Protein AF-A0A0F7KEK0-F1 (afdb_monomer)

Nearest PDB structures (foldseek):
  2ofy-assembly1_B  TM=7.575E-01  e=3.049E+00  Rhodococcus jostii RHA1
  5v5u-assembly1_B  TM=3.663E-01  e=3.049E+00  Enterococcus faecalis V583

pLDDT: mean 77.93, std 14.89, range [38.31, 92.56]

Foldseek 3Di:
DLLVLLVVVCVVPNLCVSCVQLVHDSVCSVCVNVVNNPDDCVSVSVSSCCFRPWDQDPVVRHTDGNVVLVCLQPDDQDPPDPVSNVSSVCSVVPPVVPDDDDDDDDDDDDDDD

Sequence (113 aa):
MWREILNARVAASSKAQVAAELGVSRTAISLIVHDKYPADTRHIAAKVIEIYGRIRCPHLGLEISQAQCREYHSRRPPTSSPRAMKHWRACQNCMQRTMTVDQSSENSGGSKS

InterPro domains:
  IPR010982 Lambda repressor-like, DNA-binding domain su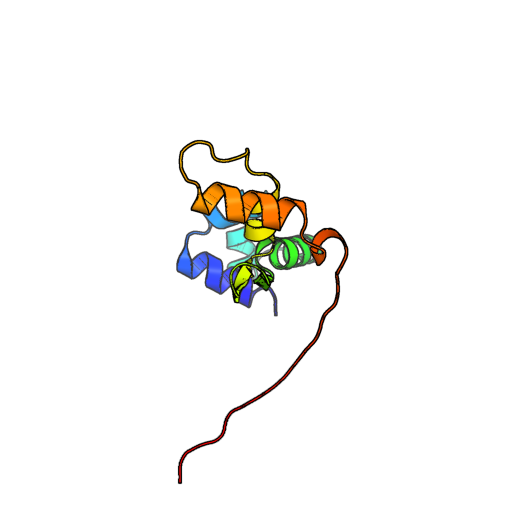perfamily [G3DSA:1.10.260.40] (3-50)

Mean predicted aligned error: 11.1 Å

Radius of gyration: 17.45 Å; Cα contacts (8 Å, |Δi|>4): 81; chains: 1; bounding box: 44×50×36 Å

Organism: NCBI:txid44574

Structure (mmCIF, N/CA/C/O backbone):
data_AF-A0A0F7KEK0-F1
#
_entry.id   AF-A0A0F7KEK0-F1
#
loop_
_atom_site.group_PDB
_atom_site.id
_atom_site.type_symbol
_atom_site.label_atom_id
_atom_site.label_alt_id
_atom_site.label_comp_id
_atom_site.label_asym_id
_atom_site.label_entity_id
_atom_site.label_seq_id
_atom_site.pdbx_PDB_ins_code
_atom_site.Cartn_x
_atom_site.Cartn_y
_atom_site.Cartn_z
_atom_site.occupancy
_atom_site.B_iso_or_equiv
_atom_site.auth_seq_id
_atom_site.auth_comp_id
_atom_site.auth_asym_id
_atom_site.auth_atom_id
_atom_site.pdbx_PDB_model_num
ATOM 1 N N . MET A 1 1 ? -12.871 -10.695 2.610 1.00 69.94 1 MET A N 1
ATOM 2 C CA . MET A 1 1 ? -11.473 -11.086 2.335 1.00 69.94 1 MET A CA 1
ATOM 3 C C . MET A 1 1 ? -10.573 -9.859 2.071 1.00 69.94 1 MET A C 1
ATOM 5 O O . MET A 1 1 ? -10.032 -9.690 0.992 1.00 69.94 1 MET A O 1
ATOM 9 N N . TRP A 1 2 ? -10.435 -8.963 3.059 1.00 84.81 2 TRP A N 1
ATOM 10 C CA . TRP A 1 2 ? -9.448 -7.851 3.087 1.00 84.81 2 TRP A CA 1
ATOM 11 C C . TRP A 1 2 ? -8.977 -7.630 4.530 1.00 84.81 2 TRP A C 1
ATOM 13 O O . TRP A 1 2 ? -7.795 -7.440 4.790 1.00 84.81 2 TRP A O 1
ATOM 23 N N . ARG A 1 3 ? -9.904 -7.784 5.489 1.00 86.69 3 ARG A N 1
ATOM 24 C CA . ARG A 1 3 ? -9.627 -7.858 6.931 1.00 86.69 3 ARG A CA 1
ATOM 25 C C . ARG A 1 3 ? -8.580 -8.919 7.2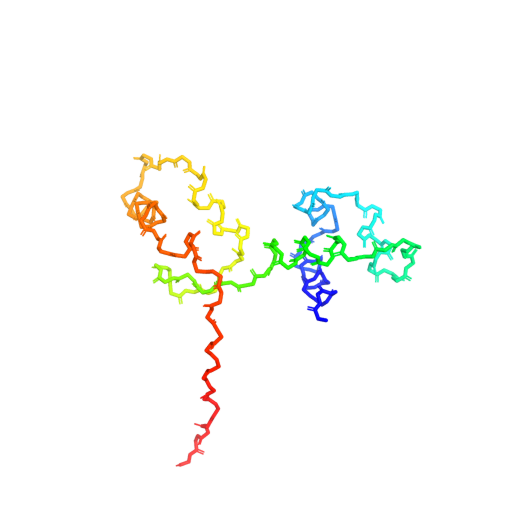70 1.00 86.69 3 ARG A C 1
ATOM 27 O O . ARG A 1 3 ? -7.749 -8.686 8.131 1.00 86.69 3 ARG A O 1
ATOM 34 N N . GLU A 1 4 ? -8.594 -10.058 6.583 1.00 86.56 4 GLU A N 1
ATOM 35 C CA . GLU A 1 4 ? -7.599 -11.123 6.764 1.00 86.56 4 GLU A CA 1
ATOM 36 C C . GLU A 1 4 ? -6.206 -10.686 6.315 1.00 86.56 4 GLU A C 1
ATOM 38 O O . GLU A 1 4 ? -5.242 -10.888 7.045 1.00 86.56 4 GLU A O 1
ATOM 43 N N . ILE A 1 5 ? -6.107 -10.006 5.168 1.00 86.00 5 ILE A N 1
ATOM 44 C CA . ILE A 1 5 ? -4.853 -9.425 4.673 1.00 86.00 5 ILE A CA 1
ATOM 45 C C . ILE A 1 5 ? -4.333 -8.388 5.677 1.00 86.00 5 ILE A C 1
ATOM 47 O O . ILE A 1 5 ? -3.159 -8.410 6.048 1.00 86.00 5 ILE A O 1
ATOM 51 N N . LEU A 1 6 ? -5.225 -7.522 6.174 1.00 88.31 6 LEU A N 1
ATOM 52 C CA . LEU A 1 6 ? -4.903 -6.538 7.204 1.00 88.31 6 LEU A CA 1
ATOM 53 C C . LEU A 1 6 ? -4.415 -7.211 8.496 1.00 88.31 6 LEU A C 1
ATOM 55 O O . LEU A 1 6 ? -3.379 -6.825 9.026 1.00 88.31 6 LEU A O 1
ATOM 59 N N . ASN A 1 7 ? -5.127 -8.224 8.993 1.00 88.31 7 ASN A N 1
ATOM 60 C CA . ASN A 1 7 ? -4.773 -8.943 10.217 1.00 88.31 7 ASN A CA 1
ATOM 61 C C . ASN A 1 7 ? -3.444 -9.686 10.075 1.00 88.31 7 ASN A C 1
ATOM 63 O O . ASN A 1 7 ? -2.600 -9.581 10.961 1.00 88.31 7 ASN A O 1
ATOM 67 N N . ALA A 1 8 ? -3.222 -10.370 8.952 1.00 84.25 8 ALA A N 1
ATOM 68 C CA . ALA A 1 8 ? -1.960 -11.038 8.657 1.00 84.25 8 ALA A CA 1
ATOM 69 C C . ALA A 1 8 ? -0.797 -10.038 8.630 1.00 84.25 8 ALA A C 1
ATOM 71 O O . ALA A 1 8 ? 0.261 -10.296 9.205 1.00 84.25 8 ALA A O 1
ATOM 72 N N . ARG A 1 9 ? -0.997 -8.857 8.031 1.00 86.25 9 ARG A N 1
ATOM 73 C CA . ARG A 1 9 ? 0.017 -7.800 8.032 1.00 86.25 9 ARG A CA 1
ATOM 74 C C . ARG A 1 9 ? 0.264 -7.251 9.434 1.00 86.25 9 ARG A C 1
ATOM 76 O O . ARG A 1 9 ? 1.416 -7.121 9.825 1.00 86.25 9 ARG A O 1
ATOM 83 N N . VAL A 1 10 ? -0.790 -6.967 10.199 1.00 89.25 10 VAL A N 1
ATOM 84 C CA . VAL A 1 10 ? -0.679 -6.491 11.587 1.00 89.25 10 VAL A CA 1
ATOM 85 C C . VAL A 1 10 ? 0.042 -7.511 12.471 1.00 89.25 10 VAL A C 1
ATOM 87 O O . VAL A 1 10 ? 0.802 -7.096 13.341 1.00 89.25 10 VAL A O 1
ATOM 90 N N . ALA A 1 11 ? -0.181 -8.809 12.250 1.00 86.81 11 ALA A N 1
ATOM 91 C CA . ALA A 1 11 ? 0.498 -9.892 12.956 1.00 86.81 11 ALA A CA 1
ATOM 92 C C . ALA A 1 11 ? 1.977 -10.026 12.554 1.00 86.81 11 ALA A C 1
ATOM 94 O O . ALA A 1 11 ? 2.815 -10.290 13.409 1.00 86.81 11 ALA A O 1
ATOM 95 N N . ALA A 1 12 ? 2.305 -9.819 11.274 1.00 79.44 12 ALA A N 1
ATOM 96 C CA . ALA A 1 12 ? 3.678 -9.881 10.769 1.00 79.44 12 ALA A CA 1
ATOM 97 C C . ALA A 1 12 ? 4.513 -8.628 11.088 1.00 79.44 12 ALA A C 1
ATOM 99 O O . ALA A 1 12 ? 5.740 -8.690 11.085 1.00 79.44 12 ALA A O 1
ATOM 100 N N . SER A 1 13 ? 3.869 -7.479 11.300 1.00 85.25 13 SER A N 1
ATOM 101 C CA . SER A 1 13 ? 4.534 -6.228 11.660 1.00 85.25 13 SER A CA 1
ATOM 102 C C . SER A 1 13 ? 3.900 -5.596 12.899 1.00 85.25 13 SER A C 1
ATOM 104 O O . SER A 1 13 ? 4.108 -6.058 14.018 1.00 85.25 13 SER A O 1
ATOM 106 N N . SER A 1 14 ? 3.183 -4.484 12.746 1.00 89.06 14 SER A N 1
ATOM 107 C CA . SER A 1 14 ? 2.619 -3.719 13.857 1.00 89.06 14 SER A CA 1
ATOM 108 C C . SER A 1 14 ? 1.514 -2.786 13.383 1.00 89.06 14 SER A C 1
ATOM 110 O O . SER A 1 14 ? 1.588 -2.212 12.299 1.00 89.06 14 SER A O 1
ATOM 112 N N . LYS A 1 15 ? 0.523 -2.533 14.248 1.00 90.50 15 LYS A N 1
ATOM 113 C CA . LYS A 1 15 ? -0.606 -1.622 13.963 1.00 90.50 15 LYS A CA 1
ATOM 114 C C . LYS A 1 15 ? -0.143 -0.214 13.567 1.00 90.50 15 LYS A C 1
ATOM 116 O O . LYS A 1 15 ? -0.779 0.416 12.734 1.00 90.50 15 LYS A O 1
ATOM 121 N N . ALA A 1 16 ? 0.954 0.270 14.156 1.00 90.38 16 ALA A N 1
ATOM 122 C CA . ALA A 1 16 ? 1.530 1.579 13.841 1.00 90.38 16 ALA A CA 1
ATOM 123 C C . ALA A 1 16 ? 2.142 1.624 12.433 1.00 90.38 16 ALA A C 1
ATOM 125 O O . ALA A 1 16 ? 1.876 2.556 11.681 1.00 90.38 16 ALA A O 1
ATOM 126 N N . GLN A 1 17 ? 2.903 0.594 12.058 1.00 86.69 17 GLN A N 1
ATOM 127 C CA . GLN A 1 17 ? 3.511 0.502 10.733 1.00 86.69 17 GLN A CA 1
ATOM 128 C C . GLN A 1 17 ? 2.446 0.360 9.643 1.00 86.69 17 GLN A C 1
ATOM 130 O O . GLN A 1 17 ? 2.485 1.076 8.652 1.00 86.69 17 GLN A O 1
ATOM 135 N N . VAL A 1 18 ? 1.447 -0.494 9.868 1.00 89.75 18 VAL A N 1
ATOM 136 C CA . VAL A 1 18 ? 0.317 -0.674 8.944 1.00 89.75 18 VAL A CA 1
ATOM 137 C C . VAL A 1 18 ? -0.478 0.619 8.760 1.00 89.75 18 VAL A C 1
ATOM 139 O O . VAL A 1 18 ? -0.873 0.960 7.650 1.00 89.75 18 VAL A O 1
ATOM 142 N N . ALA A 1 19 ? -0.685 1.374 9.839 1.00 90.94 19 ALA A N 1
ATOM 143 C CA . ALA A 1 19 ? -1.343 2.673 9.779 1.00 90.94 19 ALA A CA 1
ATOM 144 C C . ALA A 1 19 ? -0.546 3.685 8.936 1.00 90.94 19 ALA A C 1
ATOM 146 O O . ALA A 1 19 ? -1.130 4.366 8.094 1.00 90.94 19 ALA A O 1
ATOM 147 N N . ALA A 1 20 ? 0.780 3.727 9.106 1.00 89.06 20 ALA A N 1
ATOM 148 C CA . ALA A 1 20 ? 1.665 4.572 8.306 1.00 89.06 20 ALA A CA 1
ATOM 149 C C . ALA A 1 20 ? 1.659 4.177 6.819 1.00 89.06 20 ALA A C 1
ATOM 151 O O . ALA A 1 20 ? 1.541 5.049 5.965 1.00 89.06 20 ALA A O 1
ATOM 152 N N . GLU A 1 21 ? 1.708 2.875 6.514 1.00 85.75 21 GLU A N 1
ATOM 153 C CA . GLU A 1 21 ? 1.625 2.354 5.142 1.00 85.75 21 GLU A CA 1
ATOM 154 C C . GLU A 1 21 ? 0.294 2.749 4.478 1.00 85.75 21 GLU A C 1
ATOM 156 O O . GLU A 1 21 ? 0.287 3.272 3.369 1.00 85.75 21 GLU A O 1
ATOM 161 N N . LEU A 1 22 ? -0.837 2.575 5.173 1.00 87.00 22 LEU A N 1
ATOM 162 C CA . LEU A 1 22 ? -2.175 2.913 4.664 1.00 87.00 22 LEU A CA 1
ATOM 163 C C . LEU A 1 22 ? -2.471 4.426 4.640 1.00 87.00 22 LEU A C 1
ATOM 165 O O . LEU A 1 22 ? -3.457 4.854 4.022 1.00 87.00 22 LEU A O 1
ATOM 169 N N . GLY A 1 23 ? -1.649 5.239 5.308 1.00 88.19 23 GLY A N 1
ATOM 170 C CA . GLY A 1 23 ? -1.881 6.671 5.491 1.00 88.19 23 GLY A CA 1
ATOM 171 C C . GLY A 1 23 ? -3.113 6.967 6.351 1.00 88.19 23 GLY A C 1
ATOM 172 O O . GLY A 1 23 ? -3.881 7.872 6.035 1.00 88.19 23 GLY A O 1
ATOM 173 N N . VAL A 1 24 ? -3.348 6.167 7.394 1.00 89.88 24 VAL A N 1
ATOM 174 C CA . VAL A 1 24 ? -4.457 6.333 8.351 1.00 89.88 24 VAL A CA 1
ATOM 175 C C . VAL A 1 24 ? -3.937 6.337 9.788 1.00 89.88 24 VAL A C 1
ATOM 177 O O . VAL A 1 24 ? -2.791 5.989 10.055 1.00 89.88 24 VAL A O 1
ATOM 180 N N . SER A 1 25 ? -4.780 6.704 10.751 1.00 91.62 25 SER A N 1
ATOM 181 C CA . SER A 1 25 ? -4.396 6.720 12.166 1.00 91.62 25 SER A CA 1
ATOM 182 C C . SER A 1 25 ? -4.282 5.308 12.753 1.00 91.62 25 SER A C 1
ATOM 184 O O . SER A 1 25 ? -5.134 4.451 12.508 1.00 91.62 25 SER A O 1
ATOM 186 N N . ARG A 1 26 ? -3.301 5.078 13.640 1.00 92.56 26 ARG A N 1
ATOM 187 C CA . ARG A 1 26 ? -3.157 3.811 14.397 1.00 92.56 26 ARG A CA 1
ATOM 188 C C . ARG A 1 26 ? -4.455 3.405 15.103 1.00 92.56 26 ARG A C 1
ATOM 190 O O . ARG A 1 26 ? -4.809 2.228 15.109 1.00 92.56 26 ARG A O 1
ATOM 197 N N . THR A 1 27 ? -5.165 4.372 15.684 1.00 91.56 27 THR A N 1
ATOM 198 C CA . THR A 1 27 ? -6.442 4.143 16.375 1.00 91.56 27 THR A CA 1
ATOM 199 C C . THR A 1 27 ? -7.506 3.586 15.432 1.00 91.56 27 THR A C 1
ATOM 201 O O . THR A 1 27 ? -8.224 2.670 15.820 1.00 91.56 27 THR A O 1
ATOM 204 N N . ALA A 1 28 ? -7.560 4.055 14.180 1.00 90.25 28 ALA A N 1
ATOM 205 C CA . ALA A 1 28 ? -8.489 3.530 13.181 1.00 90.25 28 ALA A CA 1
ATOM 206 C C . ALA A 1 28 ? -8.209 2.046 12.899 1.00 90.25 28 ALA A C 1
ATOM 208 O O . ALA A 1 28 ? -9.124 1.231 12.957 1.00 90.25 28 ALA A O 1
ATOM 209 N N . ILE A 1 29 ? -6.937 1.671 12.716 1.00 91.81 29 ILE A N 1
ATOM 210 C CA . ILE A 1 29 ? -6.541 0.263 12.549 1.00 91.81 29 ILE A CA 1
ATOM 211 C C . ILE A 1 29 ? -6.936 -0.573 13.770 1.00 91.81 29 ILE A C 1
ATOM 213 O O . ILE A 1 29 ? -7.473 -1.665 13.616 1.00 91.81 29 ILE A O 1
ATOM 217 N N . SER A 1 30 ? -6.720 -0.060 14.985 1.00 92.44 30 SER A N 1
ATOM 218 C CA . SER A 1 30 ? -7.107 -0.763 16.213 1.00 92.44 30 SER A CA 1
ATOM 219 C C . SER A 1 30 ? -8.616 -1.005 16.283 1.00 92.44 30 SER A C 1
ATOM 221 O O . SER A 1 30 ? -9.043 -2.122 16.556 1.00 92.44 30 SER A O 1
ATOM 223 N N . LEU A 1 31 ? -9.428 0.017 16.002 1.00 92.44 31 LEU A N 1
ATOM 224 C CA . LEU A 1 31 ? -10.887 -0.094 16.006 1.00 92.44 31 LEU A CA 1
ATOM 225 C C . LEU A 1 31 ? -11.381 -1.102 14.966 1.00 92.44 31 LEU A C 1
ATOM 227 O O . LEU A 1 31 ? -12.266 -1.890 15.268 1.00 92.44 31 LEU A O 1
ATOM 231 N N . ILE A 1 32 ? -10.781 -1.136 13.777 1.00 91.38 32 ILE A N 1
ATOM 232 C CA . ILE A 1 32 ? -11.149 -2.087 12.719 1.00 91.38 32 ILE A CA 1
ATOM 233 C C . ILE A 1 32 ? -10.797 -3.516 13.120 1.00 91.38 32 ILE A C 1
ATOM 235 O O . ILE A 1 32 ? -11.624 -4.415 12.980 1.00 91.38 32 ILE A O 1
ATOM 239 N N . VAL A 1 33 ? -9.599 -3.739 13.667 1.00 89.88 33 VAL A N 1
ATOM 240 C CA . VAL A 1 33 ? -9.184 -5.066 14.153 1.00 89.88 33 VAL A CA 1
ATOM 241 C C . VAL A 1 33 ? -10.134 -5.573 15.245 1.00 89.88 33 VAL A C 1
ATOM 243 O O . VAL A 1 33 ? -10.455 -6.756 15.262 1.00 89.88 33 VAL A O 1
ATOM 246 N N . HIS A 1 34 ? -10.637 -4.681 16.104 1.00 89.88 34 HIS A N 1
ATOM 247 C CA . HIS A 1 34 ? -11.610 -5.008 17.152 1.00 89.88 34 HIS A CA 1
ATOM 248 C C . HIS A 1 34 ? -13.081 -4.947 16.711 1.00 89.88 34 HIS A C 1
ATOM 250 O O . HIS A 1 34 ? -13.952 -5.120 17.556 1.00 89.88 34 HIS A O 1
ATOM 256 N N . ASP A 1 35 ? -13.361 -4.686 15.431 1.00 85.94 35 ASP A N 1
ATOM 257 C CA . ASP A 1 35 ? -14.721 -4.529 14.888 1.00 85.94 35 ASP A CA 1
ATOM 258 C C . ASP A 1 35 ? -15.548 -3.405 15.554 1.00 85.94 35 ASP A C 1
ATOM 260 O O . ASP A 1 35 ? -16.770 -3.405 15.555 1.00 85.94 35 ASP A O 1
ATOM 264 N N . LYS A 1 36 ? -14.867 -2.401 16.116 1.00 88.94 36 LYS A N 1
ATOM 265 C CA . LYS A 1 36 ? -15.460 -1.238 16.798 1.00 88.94 36 LYS A CA 1
ATOM 266 C C . LYS A 1 36 ? -15.412 0.042 15.966 1.00 88.94 36 LYS A C 1
ATOM 268 O O . LYS A 1 36 ? -15.563 1.129 16.515 1.00 88.94 36 LYS A O 1
ATOM 273 N N . TYR A 1 37 ? -15.106 -0.045 14.672 1.00 87.88 37 TYR A N 1
ATOM 274 C CA . TYR A 1 37 ? -15.010 1.143 13.828 1.00 87.88 37 TYR A CA 1
ATOM 275 C C . TYR A 1 37 ? -16.417 1.582 13.395 1.00 87.88 37 TYR A C 1
ATOM 277 O O . TYR A 1 37 ? -17.065 0.840 12.663 1.00 87.88 37 TYR A O 1
ATOM 285 N N . PRO A 1 38 ? -16.905 2.757 13.836 1.00 80.25 38 PRO A N 1
ATOM 286 C CA . PRO A 1 38 ? -18.304 3.152 13.646 1.00 80.25 38 PRO A CA 1
ATOM 287 C C . PRO A 1 38 ? -18.602 3.671 12.233 1.00 80.25 38 PRO A C 1
ATOM 289 O O . PRO A 1 38 ? -19.756 3.919 11.899 1.00 80.25 38 PRO A O 1
ATOM 292 N N . ALA A 1 39 ? -17.565 3.888 11.422 1.00 87.00 39 ALA A N 1
ATOM 293 C CA . ALA A 1 39 ? -17.669 4.484 10.101 1.00 87.00 39 ALA A CA 1
ATOM 294 C C . ALA A 1 39 ? -17.442 3.456 8.989 1.00 87.00 39 ALA A C 1
ATOM 296 O O . ALA A 1 39 ? -17.032 2.314 9.204 1.00 87.00 39 ALA A O 1
ATOM 297 N N . ASP A 1 40 ? -17.695 3.903 7.767 1.00 86.44 40 ASP A N 1
ATOM 298 C CA . ASP A 1 40 ? -17.565 3.084 6.579 1.00 86.44 40 ASP A CA 1
ATOM 299 C C . ASP A 1 40 ? -16.112 2.637 6.332 1.00 86.44 40 ASP A C 1
ATOM 301 O O . ASP A 1 40 ? -15.184 3.447 6.270 1.00 86.44 40 ASP A O 1
ATOM 305 N N . THR A 1 41 ? -15.907 1.327 6.176 1.00 89.19 41 THR A N 1
ATOM 306 C CA . THR A 1 41 ? -14.575 0.738 5.973 1.00 89.19 41 THR A CA 1
ATOM 307 C C . THR A 1 41 ? -14.217 0.521 4.503 1.00 89.19 41 THR A C 1
ATOM 309 O O . THR A 1 41 ? -13.122 0.030 4.231 1.00 89.19 41 THR A O 1
ATOM 312 N N . ARG A 1 42 ? -15.060 0.916 3.533 1.00 88.56 42 ARG A N 1
ATOM 313 C CA . ARG A 1 42 ? -14.806 0.706 2.092 1.00 88.56 42 ARG A CA 1
ATOM 314 C C . ARG A 1 42 ? -13.515 1.376 1.635 1.00 88.56 42 ARG A C 1
ATOM 316 O O . ARG A 1 42 ? -12.733 0.765 0.914 1.00 88.56 42 ARG A O 1
ATOM 323 N N . HIS A 1 43 ? -13.241 2.591 2.111 1.00 86.94 43 HIS A N 1
ATOM 324 C CA . HIS A 1 43 ? -12.003 3.309 1.784 1.00 86.94 43 HIS A CA 1
ATOM 325 C C . HIS A 1 43 ? -10.764 2.583 2.323 1.00 86.94 43 HIS A C 1
ATOM 327 O O . HIS A 1 43 ? -9.714 2.563 1.681 1.00 86.94 43 HIS A O 1
ATOM 333 N N . ILE A 1 44 ? -10.883 1.956 3.494 1.00 89.12 44 ILE A N 1
ATOM 334 C CA . ILE A 1 44 ? -9.786 1.205 4.107 1.00 89.12 44 ILE A CA 1
ATOM 335 C C . ILE A 1 44 ? -9.614 -0.140 3.411 1.00 89.12 44 ILE A C 1
ATOM 337 O O . ILE A 1 44 ? -8.486 -0.531 3.141 1.00 89.12 44 ILE A O 1
ATOM 341 N N . ALA A 1 45 ? -10.707 -0.807 3.044 1.00 89.25 45 ALA A N 1
ATOM 342 C CA . ALA A 1 45 ? -10.672 -2.017 2.236 1.00 89.25 45 ALA A CA 1
ATOM 343 C C . ALA A 1 45 ? -9.965 -1.773 0.894 1.00 89.25 45 ALA A C 1
ATOM 345 O O . ALA A 1 45 ? -9.057 -2.524 0.546 1.00 89.25 45 ALA A O 1
ATOM 346 N N . ALA A 1 46 ? -10.312 -0.688 0.193 1.00 87.25 46 ALA A N 1
ATOM 347 C CA . ALA A 1 46 ? -9.663 -0.296 -1.056 1.00 87.25 46 ALA A CA 1
ATOM 348 C C . ALA A 1 46 ? -8.157 -0.062 -0.864 1.00 87.25 46 ALA A C 1
ATOM 350 O O . ALA A 1 46 ? -7.355 -0.647 -1.584 1.00 87.25 46 ALA A O 1
ATOM 351 N N . LYS A 1 47 ? -7.759 0.695 0.169 1.00 87.25 47 LYS A N 1
ATOM 352 C CA . LYS A 1 47 ? -6.342 0.908 0.513 1.00 87.25 47 LYS A CA 1
ATOM 353 C C . LYS A 1 47 ? -5.615 -0.391 0.864 1.00 87.25 47 LYS A C 1
ATOM 355 O O . LYS A 1 47 ? -4.476 -0.584 0.460 1.00 87.25 47 LYS A O 1
ATOM 360 N N . VAL A 1 48 ? -6.248 -1.295 1.610 1.00 88.44 48 VAL A N 1
ATOM 361 C CA . VAL A 1 48 ? -5.656 -2.590 1.977 1.00 88.44 48 VAL A CA 1
ATOM 362 C C . VAL A 1 48 ? -5.402 -3.436 0.736 1.00 88.44 48 VAL A C 1
ATOM 364 O O . VAL A 1 48 ? -4.330 -4.021 0.618 1.00 88.44 48 VAL A O 1
ATOM 367 N N . ILE A 1 49 ? -6.348 -3.472 -0.199 1.00 85.56 49 ILE A N 1
ATOM 368 C CA . ILE A 1 49 ? -6.188 -4.194 -1.464 1.00 85.56 49 ILE A CA 1
ATOM 369 C C . ILE A 1 49 ? -5.129 -3.512 -2.341 1.00 85.56 49 ILE A C 1
ATOM 371 O O . ILE A 1 49 ? -4.280 -4.196 -2.897 1.00 85.56 49 ILE A O 1
ATOM 375 N N . GLU A 1 50 ? -5.108 -2.182 -2.410 1.00 82.06 50 GLU A N 1
ATOM 376 C CA . GLU A 1 50 ? -4.116 -1.426 -3.186 1.00 82.06 50 GLU A CA 1
ATOM 377 C C . GLU A 1 50 ? -2.684 -1.614 -2.655 1.00 82.06 50 GLU A C 1
ATOM 379 O O . GLU A 1 50 ? -1.729 -1.701 -3.422 1.00 82.06 50 GLU A O 1
ATOM 384 N N . ILE A 1 51 ? -2.503 -1.673 -1.334 1.00 81.75 51 ILE A N 1
ATOM 385 C CA . ILE A 1 51 ? -1.168 -1.732 -0.723 1.00 81.75 51 ILE A CA 1
ATOM 386 C C . ILE A 1 51 ? -0.691 -3.172 -0.554 1.00 81.75 51 ILE A C 1
ATOM 388 O O . ILE A 1 51 ? 0.465 -3.486 -0.851 1.00 81.75 51 ILE A O 1
ATOM 392 N N . TYR A 1 52 ? -1.571 -4.048 -0.074 1.00 82.12 52 TYR A N 1
ATOM 393 C CA . TYR A 1 52 ? -1.240 -5.422 0.300 1.00 82.12 52 TYR A CA 1
ATOM 394 C C . TYR A 1 52 ? -1.782 -6.469 -0.670 1.00 82.12 52 TYR A C 1
ATOM 396 O O . TYR A 1 52 ? -1.505 -7.656 -0.485 1.00 82.12 52 TYR A O 1
ATOM 404 N N . GLY A 1 53 ? -2.516 -6.059 -1.707 1.00 80.69 53 GLY A N 1
ATOM 405 C CA . GLY A 1 53 ? -2.863 -6.932 -2.821 1.00 80.69 53 GLY A CA 1
ATOM 406 C C . GLY A 1 53 ? -1.599 -7.532 -3.422 1.00 80.69 53 GLY A C 1
ATOM 407 O O . GLY A 1 53 ? -0.612 -6.827 -3.660 1.00 80.69 53 GLY A O 1
ATOM 408 N N . ARG A 1 54 ? -1.608 -8.852 -3.604 1.00 76.88 54 ARG A N 1
ATOM 409 C CA . ARG A 1 54 ? -0.485 -9.585 -4.186 1.00 76.88 54 ARG A CA 1
ATOM 410 C C . ARG A 1 54 ? -0.583 -9.538 -5.700 1.00 76.88 54 ARG A C 1
ATOM 412 O O . ARG A 1 54 ? -1.647 -9.774 -6.263 1.00 76.88 54 ARG A O 1
ATOM 419 N N . ILE A 1 55 ? 0.536 -9.230 -6.340 1.00 75.06 55 ILE A N 1
ATOM 420 C CA . ILE A 1 55 ? 0.706 -9.298 -7.784 1.00 75.06 55 ILE A CA 1
ATOM 421 C C . ILE A 1 55 ? 1.912 -10.174 -8.095 1.00 75.06 55 ILE A C 1
ATOM 423 O O . ILE A 1 55 ? 2.930 -10.135 -7.398 1.00 75.06 55 ILE A O 1
ATOM 427 N N . ARG A 1 56 ? 1.832 -10.955 -9.168 1.00 76.62 56 ARG A N 1
ATOM 428 C CA . ARG A 1 56 ? 2.964 -11.759 -9.620 1.00 76.62 56 ARG A CA 1
ATOM 429 C C . ARG A 1 56 ? 3.909 -10.884 -10.435 1.00 76.62 56 ARG A C 1
ATOM 431 O O . ARG A 1 56 ? 3.550 -10.395 -11.500 1.00 76.62 56 ARG A O 1
ATOM 438 N N . CYS A 1 57 ? 5.127 -10.672 -9.943 1.00 80.00 57 CYS A N 1
ATOM 439 C CA . CYS A 1 57 ? 6.125 -9.911 -10.683 1.00 80.00 57 CYS A CA 1
ATOM 440 C C . CYS A 1 57 ? 6.759 -10.804 -11.765 1.00 80.00 57 CYS A C 1
ATOM 442 O O . CYS A 1 57 ? 7.437 -11.769 -11.408 1.00 80.00 57 CYS A O 1
ATOM 444 N N . PRO A 1 58 ? 6.633 -10.483 -13.067 1.00 77.00 58 PRO A N 1
ATOM 445 C CA . PRO A 1 58 ? 7.215 -11.304 -14.132 1.00 77.00 58 PRO A CA 1
ATOM 446 C C . PRO A 1 58 ? 8.748 -11.278 -14.128 1.00 77.00 58 PRO A C 1
ATOM 448 O O . PRO A 1 58 ? 9.385 -12.217 -14.589 1.00 77.00 58 PRO A O 1
ATOM 451 N N . HIS A 1 59 ? 9.358 -10.216 -13.593 1.00 79.44 59 HIS A N 1
ATOM 452 C CA . HIS A 1 59 ? 10.814 -10.084 -13.557 1.00 79.44 59 HIS A CA 1
ATOM 453 C C . HIS A 1 59 ? 11.459 -10.836 -12.387 1.00 79.44 59 HIS A C 1
ATOM 455 O O . HIS A 1 59 ? 12.536 -11.406 -12.537 1.00 79.44 59 HIS A O 1
ATOM 461 N N . LEU A 1 60 ? 10.807 -10.830 -11.221 1.00 79.69 60 LEU A N 1
ATOM 462 C CA . LEU A 1 60 ? 11.272 -11.561 -10.041 1.00 79.69 60 LEU A CA 1
ATOM 463 C C . LEU A 1 60 ? 10.775 -13.015 -10.012 1.00 79.69 60 LEU A C 1
ATOM 465 O O . LEU A 1 60 ? 11.344 -13.830 -9.297 1.00 79.69 60 LEU A O 1
ATOM 469 N N . GLY A 1 61 ? 9.702 -13.332 -10.743 1.00 78.62 61 GLY A N 1
ATOM 470 C CA . GLY A 1 61 ? 9.061 -14.649 -10.734 1.00 78.62 61 GLY A CA 1
ATOM 471 C C . GLY A 1 61 ? 8.283 -14.968 -9.452 1.00 78.62 61 GLY A C 1
ATOM 472 O O . GLY A 1 61 ? 7.840 -16.100 -9.281 1.00 78.62 61 GLY A O 1
ATOM 473 N N . LEU A 1 62 ? 8.101 -13.990 -8.560 1.00 79.50 62 LEU A N 1
ATOM 474 C CA . LEU A 1 62 ? 7.472 -14.153 -7.247 1.00 79.50 62 LEU A CA 1
ATOM 475 C C . LEU A 1 62 ? 6.327 -13.161 -7.031 1.00 79.50 62 LEU A C 1
ATOM 477 O O . LEU A 1 62 ? 6.253 -12.114 -7.681 1.00 79.50 62 LEU A O 1
ATOM 481 N N . GLU A 1 63 ? 5.426 -13.506 -6.115 1.00 78.38 63 GLU A N 1
ATOM 482 C CA . GLU A 1 63 ? 4.336 -12.630 -5.699 1.00 78.38 63 GLU A CA 1
ATOM 483 C C . GLU A 1 63 ? 4.852 -11.542 -4.755 1.00 78.38 63 GLU A C 1
ATOM 485 O O . GLU A 1 63 ? 5.334 -11.825 -3.657 1.00 78.38 63 GLU A O 1
ATOM 490 N N . ILE A 1 64 ? 4.740 -10.289 -5.189 1.00 80.94 64 ILE A N 1
ATOM 491 C CA . ILE A 1 64 ? 5.056 -9.097 -4.397 1.00 80.94 64 ILE A CA 1
ATOM 492 C C . ILE A 1 64 ? 3.780 -8.317 -4.112 1.00 80.94 64 ILE A C 1
ATOM 494 O O . ILE A 1 64 ? 2.782 -8.466 -4.817 1.00 80.94 64 ILE A O 1
ATOM 498 N N . SER A 1 65 ? 3.797 -7.452 -3.101 1.00 76.44 65 SER A N 1
ATOM 499 C CA . SER A 1 65 ? 2.676 -6.537 -2.913 1.00 76.44 65 SER A CA 1
ATOM 500 C C . SER A 1 65 ? 2.671 -5.439 -3.979 1.00 76.44 65 SER A C 1
ATOM 502 O O . SER A 1 65 ? 3.711 -5.034 -4.511 1.00 76.44 65 SER A O 1
ATOM 504 N N . GLN A 1 66 ? 1.492 -4.915 -4.284 1.00 74.12 66 GLN A N 1
ATOM 505 C CA . GLN A 1 66 ? 1.340 -3.818 -5.232 1.00 74.12 66 GLN A CA 1
ATOM 506 C C . GLN A 1 66 ? 2.040 -2.532 -4.742 1.00 74.12 66 GLN A C 1
ATOM 508 O O . GLN A 1 66 ? 2.638 -1.815 -5.550 1.00 74.12 66 GLN A O 1
ATOM 513 N N . ALA A 1 67 ? 2.118 -2.307 -3.424 1.00 71.69 67 ALA A N 1
ATOM 514 C CA . ALA A 1 67 ? 2.975 -1.266 -2.850 1.00 71.69 67 ALA A CA 1
ATOM 515 C C . ALA A 1 67 ? 4.469 -1.498 -3.129 1.00 71.69 67 ALA A C 1
ATOM 517 O O . ALA A 1 67 ? 5.156 -0.566 -3.542 1.00 71.69 67 ALA A O 1
ATOM 518 N N . GLN A 1 68 ? 4.972 -2.730 -2.980 1.00 75.75 68 GLN A N 1
ATOM 519 C CA . GLN A 1 68 ? 6.363 -3.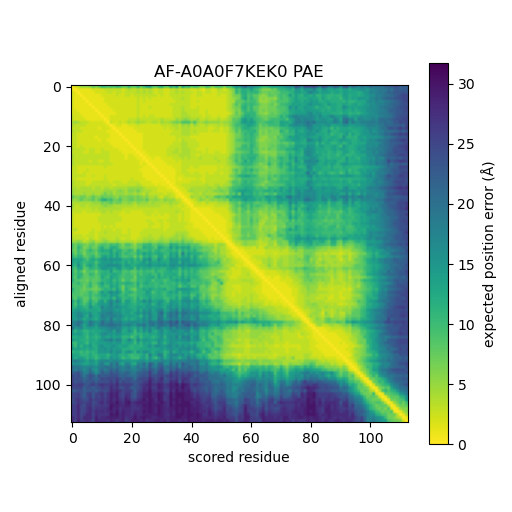055 -3.323 1.00 75.75 68 GLN A CA 1
ATOM 520 C C . GLN A 1 68 ? 6.635 -2.825 -4.810 1.00 75.75 68 GLN A C 1
ATOM 522 O O . GLN A 1 68 ? 7.663 -2.256 -5.165 1.00 75.75 68 GLN A O 1
ATOM 527 N N . CYS A 1 69 ? 5.700 -3.202 -5.686 1.00 80.75 69 CYS A N 1
ATOM 528 C CA . CYS A 1 69 ? 5.818 -2.939 -7.117 1.00 80.75 69 CYS A CA 1
ATOM 529 C C . CYS A 1 69 ? 5.923 -1.438 -7.425 1.00 80.75 69 CYS A C 1
ATOM 531 O O . CYS A 1 69 ? 6.807 -1.025 -8.180 1.00 80.75 69 CYS A O 1
ATOM 533 N N . ARG A 1 70 ? 5.059 -0.611 -6.817 1.00 77.44 70 ARG A N 1
ATOM 534 C CA . ARG A 1 70 ? 5.110 0.856 -6.950 1.00 77.44 70 ARG A CA 1
ATOM 535 C C . ARG A 1 70 ? 6.410 1.428 -6.406 1.00 77.44 70 ARG A C 1
ATOM 537 O O . ARG A 1 70 ? 6.996 2.306 -7.035 1.00 77.44 70 ARG A O 1
ATOM 544 N N . GLU A 1 71 ? 6.889 0.910 -5.282 1.00 80.25 71 GLU A N 1
ATOM 545 C CA . GLU A 1 71 ? 8.148 1.342 -4.696 1.00 80.25 71 GLU A CA 1
ATOM 546 C C . GLU A 1 71 ? 9.334 1.009 -5.612 1.00 80.25 71 GLU A C 1
ATOM 548 O O . GLU A 1 71 ? 10.134 1.891 -5.905 1.00 80.25 71 GLU A O 1
ATOM 553 N N . TYR A 1 72 ? 9.427 -0.214 -6.148 1.00 82.19 72 TYR A N 1
ATOM 554 C CA . TYR A 1 72 ? 10.474 -0.577 -7.113 1.00 82.19 72 TYR A CA 1
ATOM 555 C C . TYR A 1 72 ? 10.457 0.299 -8.365 1.00 82.19 72 TYR A C 1
ATOM 557 O O . TYR A 1 72 ? 11.517 0.638 -8.894 1.00 82.19 72 TYR A O 1
ATOM 565 N N . HIS A 1 73 ? 9.266 0.699 -8.810 1.00 79.12 73 HIS A N 1
ATOM 566 C CA . HIS A 1 73 ? 9.092 1.598 -9.944 1.00 79.12 73 HIS A CA 1
ATOM 567 C C . HIS A 1 73 ? 9.495 3.049 -9.631 1.00 79.12 73 HIS A C 1
ATOM 569 O O . HIS A 1 73 ? 10.158 3.687 -10.447 1.00 79.12 73 HIS A O 1
ATOM 575 N N . SER A 1 74 ? 9.156 3.546 -8.439 1.00 80.25 74 SER A N 1
ATOM 576 C CA . SER A 1 74 ? 9.420 4.927 -8.000 1.00 80.25 74 SER A CA 1
ATOM 577 C C . SER A 1 74 ? 10.824 5.141 -7.418 1.00 80.25 74 SER A C 1
ATOM 579 O O . SER A 1 74 ? 11.241 6.279 -7.193 1.00 80.25 74 SER A O 1
ATOM 581 N N . ARG A 1 75 ? 11.579 4.068 -7.160 1.00 82.56 75 ARG A N 1
ATOM 582 C CA . ARG A 1 75 ? 12.963 4.153 -6.681 1.00 82.56 75 ARG A CA 1
ATOM 583 C C . ARG A 1 75 ? 13.870 4.816 -7.720 1.00 82.56 75 ARG A C 1
ATOM 585 O O . ARG A 1 75 ? 13.767 4.586 -8.927 1.00 82.56 75 ARG A O 1
ATOM 592 N N . ARG A 1 76 ? 14.827 5.603 -7.219 1.00 80.75 76 ARG A N 1
ATOM 593 C CA . ARG A 1 76 ? 15.915 6.163 -8.030 1.00 80.75 76 ARG A CA 1
ATOM 594 C C . ARG A 1 76 ? 16.795 5.044 -8.608 1.00 80.75 76 ARG A C 1
ATOM 596 O O . ARG A 1 76 ? 16.928 3.996 -7.971 1.00 80.75 76 ARG A O 1
ATOM 603 N N . PRO A 1 77 ? 17.413 5.263 -9.783 1.00 81.69 77 PRO A N 1
ATOM 604 C CA . PRO A 1 77 ? 18.292 4.283 -10.404 1.00 81.69 77 PRO A CA 1
ATOM 605 C C . PRO A 1 77 ? 19.450 3.925 -9.454 1.00 81.69 77 PRO A C 1
ATOM 607 O O . PRO A 1 77 ? 20.200 4.813 -9.044 1.00 81.69 77 PRO A O 1
ATOM 610 N N . PRO A 1 78 ? 19.607 2.644 -9.080 1.00 81.12 78 PRO A N 1
ATOM 611 C CA . PRO A 1 78 ? 20.658 2.224 -8.161 1.00 81.12 78 PRO A CA 1
ATOM 612 C C . PRO A 1 78 ? 22.021 2.240 -8.864 1.00 81.12 78 PRO A C 1
ATOM 614 O O . PRO A 1 78 ? 22.215 1.541 -9.854 1.00 81.12 78 PRO A O 1
ATOM 617 N N . THR A 1 79 ? 22.980 3.006 -8.345 1.00 80.00 79 THR A N 1
ATOM 618 C CA . THR A 1 79 ? 24.317 3.178 -8.948 1.00 80.00 79 THR A CA 1
ATOM 619 C C . THR A 1 79 ? 25.344 2.145 -8.483 1.00 80.00 79 THR A C 1
ATOM 621 O O . THR A 1 79 ? 26.309 1.886 -9.192 1.00 80.00 79 THR A O 1
ATOM 624 N N . SER A 1 80 ? 25.127 1.512 -7.327 1.00 79.06 80 SER A N 1
ATOM 625 C CA . SER A 1 80 ? 26.127 0.637 -6.694 1.00 79.06 80 SER A CA 1
ATOM 626 C C . SER A 1 80 ? 26.018 -0.849 -7.058 1.00 79.06 80 SER A C 1
ATOM 628 O O . SER A 1 80 ? 26.887 -1.625 -6.676 1.00 79.06 80 SER A O 1
ATOM 630 N N . SER A 1 81 ? 24.957 -1.291 -7.749 1.00 80.25 81 SER A N 1
ATOM 631 C CA . SER A 1 81 ? 24.763 -2.717 -8.061 1.00 80.25 81 SER A CA 1
ATOM 632 C C . SER A 1 81 ? 24.206 -2.951 -9.471 1.00 80.25 81 SER A C 1
ATOM 634 O O . SER A 1 81 ? 23.067 -2.561 -9.752 1.00 80.25 81 SER A O 1
ATOM 636 N N . PRO A 1 82 ? 24.935 -3.682 -10.338 1.00 83.19 82 PRO A N 1
ATOM 637 C CA . PRO A 1 82 ? 24.465 -4.041 -11.677 1.00 83.19 82 PRO A CA 1
ATOM 638 C C . PRO A 1 82 ? 23.160 -4.848 -11.663 1.00 83.19 82 PRO A C 1
ATOM 640 O O . PRO A 1 82 ? 22.301 -4.666 -12.527 1.00 83.19 82 PRO A O 1
ATOM 643 N N . ARG A 1 83 ? 22.973 -5.717 -10.657 1.00 81.31 83 ARG A N 1
ATOM 644 C CA . ARG A 1 83 ? 21.744 -6.514 -10.496 1.00 81.31 83 ARG A CA 1
ATOM 645 C C . ARG A 1 83 ? 20.542 -5.627 -10.180 1.00 81.31 83 ARG A C 1
ATOM 647 O O . ARG A 1 83 ? 19.492 -5.784 -10.798 1.00 81.31 83 ARG A O 1
ATOM 654 N N . ALA A 1 84 ? 20.712 -4.669 -9.269 1.00 80.44 84 ALA A N 1
ATOM 655 C CA . ALA A 1 84 ? 19.663 -3.711 -8.934 1.00 80.44 84 ALA A CA 1
ATOM 656 C C . ALA A 1 84 ? 19.329 -2.802 -10.130 1.00 80.44 84 ALA A C 1
ATOM 658 O O . ALA A 1 84 ? 18.162 -2.500 -10.367 1.00 80.44 84 ALA A O 1
ATOM 659 N N . MET A 1 85 ? 20.329 -2.423 -10.933 1.00 84.69 85 MET A N 1
ATOM 660 C CA . MET A 1 85 ? 20.113 -1.628 -12.144 1.00 84.69 85 MET A CA 1
ATOM 661 C C . MET A 1 85 ? 19.357 -2.408 -13.229 1.00 84.69 85 MET A C 1
ATOM 663 O O . MET A 1 85 ? 18.482 -1.841 -13.884 1.00 84.69 85 MET A O 1
ATOM 667 N N . LYS A 1 86 ? 19.634 -3.712 -13.391 1.00 83.62 86 LYS A N 1
ATOM 668 C CA . LYS A 1 86 ? 18.883 -4.592 -14.305 1.00 83.62 86 LYS A CA 1
ATOM 669 C C . LYS A 1 86 ? 17.413 -4.699 -13.895 1.00 83.62 86 LYS A C 1
ATOM 671 O O . LYS A 1 86 ? 16.540 -4.528 -14.742 1.00 83.62 86 LYS A O 1
ATOM 676 N N . HIS A 1 87 ? 17.159 -4.883 -12.597 1.00 83.19 87 HIS A N 1
ATOM 677 C CA . HIS A 1 87 ? 15.809 -4.881 -12.036 1.00 83.19 87 HIS A CA 1
ATOM 678 C C . HIS A 1 87 ? 15.104 -3.548 -12.302 1.00 83.19 87 HIS A C 1
ATOM 680 O O . HIS A 1 87 ? 14.010 -3.533 -12.858 1.00 83.19 87 HIS A O 1
ATOM 686 N N . TRP A 1 88 ? 15.735 -2.421 -11.964 1.00 87.62 88 TRP A N 1
A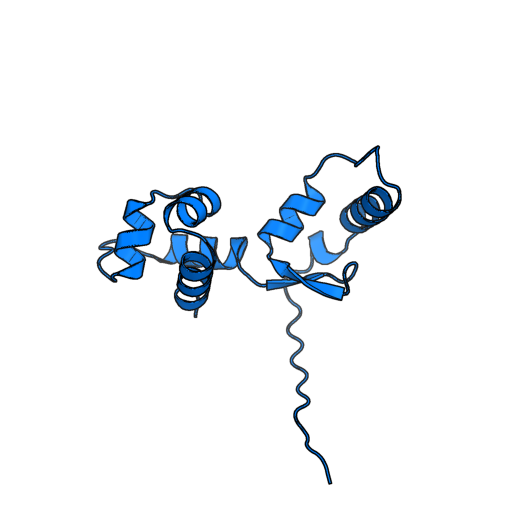TOM 687 C CA . TRP A 1 88 ? 15.145 -1.097 -12.164 1.00 87.62 88 TRP A CA 1
ATOM 688 C C . TRP A 1 88 ? 14.781 -0.846 -13.635 1.00 87.62 88 TRP A C 1
ATOM 690 O O . TRP A 1 88 ? 13.659 -0.436 -13.921 1.00 87.62 88 TRP A O 1
ATOM 700 N N . ARG A 1 89 ? 15.668 -1.181 -14.585 1.00 84.88 89 ARG A N 1
ATOM 701 C CA . ARG A 1 89 ? 15.374 -1.074 -16.028 1.00 84.88 89 ARG A CA 1
ATOM 702 C C . ARG A 1 89 ? 14.199 -1.953 -16.454 1.00 84.88 89 ARG A C 1
ATOM 704 O O . ARG A 1 89 ? 13.385 -1.511 -17.263 1.00 84.88 89 ARG A O 1
ATOM 711 N N . ALA A 1 90 ? 14.089 -3.167 -15.914 1.00 85.56 90 ALA A N 1
ATOM 712 C CA . ALA A 1 90 ? 12.955 -4.046 -16.182 1.00 85.56 90 ALA A CA 1
ATOM 713 C C . ALA A 1 90 ? 11.645 -3.460 -15.631 1.00 85.56 90 ALA A C 1
ATOM 715 O O . ALA A 1 90 ? 10.651 -3.424 -16.350 1.00 85.56 90 ALA A O 1
ATOM 716 N N . CYS A 1 91 ? 11.647 -2.902 -14.414 1.00 84.38 91 CYS A N 1
ATOM 717 C CA . CYS A 1 91 ? 10.503 -2.163 -13.869 1.00 84.38 91 CYS A CA 1
ATOM 718 C C . CYS A 1 91 ? 10.124 -0.965 -14.753 1.00 84.38 91 CYS A C 1
ATOM 720 O O . CYS A 1 91 ? 8.942 -0.760 -15.026 1.00 84.38 91 CYS A O 1
ATOM 722 N N . GLN A 1 92 ? 11.113 -0.227 -15.272 1.00 82.44 92 GLN A N 1
ATOM 723 C CA . GLN A 1 92 ? 10.902 0.893 -16.197 1.00 82.44 92 GLN A CA 1
ATOM 724 C C . GLN A 1 92 ? 10.404 0.486 -17.592 1.00 82.44 92 GLN A C 1
ATOM 726 O O . GLN A 1 92 ? 9.920 1.357 -18.307 1.00 82.44 92 GLN A O 1
ATOM 731 N N . A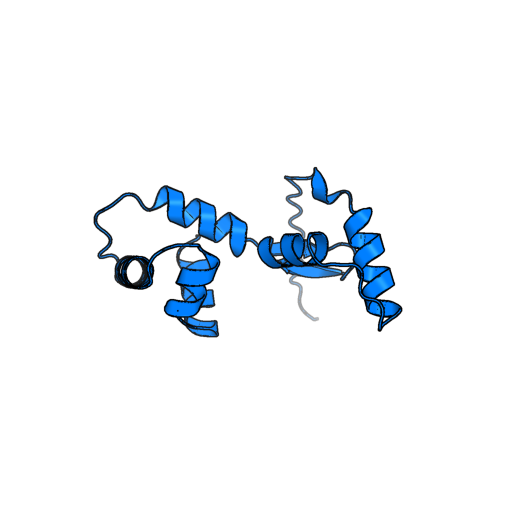SN A 1 93 ? 10.397 -0.798 -17.948 1.00 76.31 93 ASN A N 1
ATOM 732 C CA . ASN A 1 93 ? 9.800 -1.304 -19.192 1.00 76.31 93 ASN A CA 1
ATOM 733 C C . ASN A 1 93 ? 8.644 -2.286 -18.939 1.00 76.31 93 ASN A C 1
ATOM 735 O O . ASN A 1 93 ? 8.139 -2.911 -19.865 1.00 76.31 93 ASN A O 1
ATOM 739 N N . CYS A 1 94 ? 8.220 -2.447 -17.682 1.00 79.00 94 CYS A N 1
ATOM 740 C CA . CYS A 1 94 ? 7.221 -3.444 -17.326 1.00 79.00 94 CYS A CA 1
ATOM 741 C C . CYS A 1 94 ? 5.835 -3.063 -17.863 1.00 79.00 94 CYS A C 1
ATOM 743 O O . CYS A 1 94 ? 5.335 -1.970 -17.582 1.00 79.00 94 CYS A O 1
ATOM 745 N N . MET A 1 95 ? 5.207 -4.002 -18.576 1.00 64.81 95 MET A N 1
ATOM 746 C CA . MET A 1 95 ? 3.862 -3.879 -19.156 1.00 64.81 95 MET A CA 1
ATOM 747 C C . MET A 1 95 ? 2.739 -3.936 -18.103 1.00 64.81 95 MET A C 1
ATOM 749 O O . MET A 1 95 ? 1.622 -3.497 -18.350 1.00 64.81 95 MET A O 1
ATOM 753 N N . GLN A 1 96 ? 3.047 -4.382 -16.879 1.00 62.22 96 GLN A N 1
ATOM 754 C CA . GLN A 1 96 ? 2.130 -4.330 -15.725 1.00 62.22 96 GLN A CA 1
ATOM 755 C C . GLN A 1 96 ? 1.771 -2.891 -15.300 1.00 62.22 96 GLN A C 1
ATOM 757 O O . GLN A 1 96 ? 0.977 -2.691 -14.390 1.00 62.22 96 GLN A O 1
ATOM 762 N N . ARG A 1 97 ? 2.337 -1.872 -15.963 1.00 53.06 97 ARG A N 1
ATOM 763 C CA . ARG A 1 97 ? 1.950 -0.464 -15.806 1.00 53.06 97 ARG A CA 1
ATOM 764 C C . ARG A 1 97 ? 0.504 -0.190 -16.234 1.00 53.06 97 ARG A C 1
ATOM 766 O O . ARG A 1 97 ? -0.068 0.797 -15.790 1.00 53.06 97 ARG A O 1
ATOM 773 N N . THR A 1 98 ? -0.054 -1.041 -17.097 1.00 45.97 98 THR A N 1
ATOM 774 C CA . THR A 1 98 ? -1.403 -0.897 -17.667 1.00 45.97 98 THR A CA 1
ATOM 775 C C . THR A 1 98 ? -2.288 -2.129 -17.473 1.00 45.97 98 THR A C 1
ATOM 777 O O . THR A 1 98 ? -3.508 -2.004 -17.542 1.00 45.97 98 THR A O 1
ATOM 780 N N . MET A 1 99 ? -1.721 -3.307 -17.187 1.00 43.50 99 MET A N 1
ATOM 781 C CA . MET A 1 99 ? -2.505 -4.524 -16.947 1.00 43.50 99 MET A CA 1
ATOM 782 C C . MET A 1 99 ? -3.017 -4.579 -15.508 1.00 43.50 99 MET A C 1
ATOM 784 O O . MET A 1 99 ? -2.405 -5.170 -14.622 1.00 43.50 99 MET A O 1
ATOM 788 N N . THR A 1 100 ? -4.186 -3.984 -15.291 1.00 46.09 100 THR A N 1
ATOM 789 C CA . THR A 1 100 ? -5.117 -4.560 -14.318 1.00 46.09 100 THR A CA 1
ATOM 790 C C . THR A 1 100 ? -5.780 -5.740 -15.024 1.00 46.09 100 THR A C 1
ATOM 792 O O . THR A 1 100 ? -6.134 -5.612 -16.191 1.00 46.09 100 THR A O 1
ATOM 795 N N . VAL A 1 101 ? -5.965 -6.850 -14.314 1.00 49.84 101 VAL A N 1
ATOM 796 C CA . VAL A 1 101 ? -6.559 -8.118 -14.774 1.00 49.84 101 VAL A CA 1
ATOM 797 C C . VAL A 1 101 ? -5.572 -9.082 -15.453 1.00 49.84 101 VAL A C 1
ATOM 799 O O . VAL A 1 101 ? -5.329 -9.020 -16.651 1.00 49.84 101 VAL A O 1
ATOM 802 N N . ASP A 1 102 ? -5.078 -10.043 -14.670 1.00 41.78 102 ASP A N 1
ATOM 803 C CA . ASP A 1 102 ? -4.939 -11.421 -15.149 1.00 41.78 102 ASP A CA 1
ATOM 804 C C . ASP A 1 102 ? -5.299 -12.380 -14.006 1.00 41.78 102 ASP A C 1
ATOM 806 O O . ASP A 1 102 ? -4.572 -12.549 -13.025 1.00 41.78 102 ASP A O 1
ATOM 810 N N . GLN A 1 103 ? -6.517 -12.906 -14.099 1.00 51.03 103 GLN A N 1
ATOM 811 C CA . GLN A 1 103 ? -7.017 -14.029 -13.325 1.00 51.03 103 GLN A CA 1
ATOM 812 C C . GLN A 1 103 ? -6.561 -15.293 -14.048 1.00 51.03 103 GLN A C 1
ATOM 814 O O . GLN A 1 103 ? -7.207 -15.705 -15.004 1.00 51.03 103 GLN A O 1
ATOM 819 N N . SER A 1 104 ? -5.490 -15.916 -13.574 1.00 42.53 104 SER A N 1
ATOM 820 C CA . SER A 1 104 ? -5.120 -17.261 -14.009 1.00 42.53 104 SER A CA 1
ATOM 821 C C . SER A 1 104 ? -4.969 -18.136 -12.774 1.00 42.53 104 SER A C 1
ATOM 823 O O . SER A 1 104 ? -3.896 -18.274 -12.188 1.00 42.53 104 SER A O 1
ATOM 825 N N . SER A 1 105 ? -6.112 -18.680 -12.350 1.00 49.38 105 SER A N 1
ATOM 826 C CA . SER A 1 105 ? -6.144 -19.960 -11.654 1.00 49.38 105 SER A CA 1
ATOM 827 C C . SER A 1 105 ? -5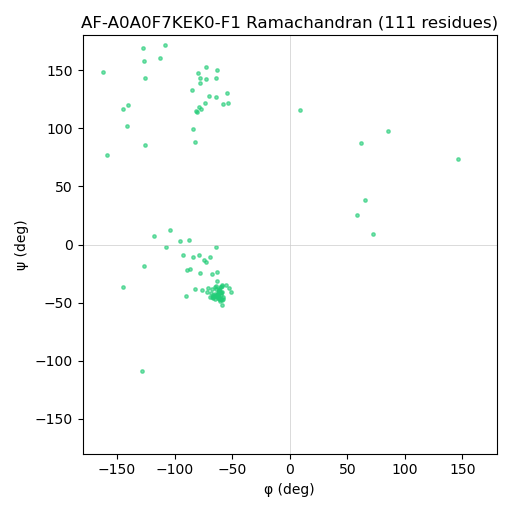.418 -20.976 -12.523 1.00 49.38 105 SER A C 1
ATOM 829 O O . SER A 1 105 ? -5.875 -21.238 -13.626 1.00 49.38 105 SER A O 1
ATOM 831 N N . GLU A 1 106 ? -4.363 -21.605 -12.015 1.00 39.12 106 GLU A N 1
ATOM 832 C CA . GLU A 1 106 ? -4.129 -22.995 -12.381 1.00 39.12 106 GLU A CA 1
ATOM 833 C C . GLU A 1 106 ? -3.549 -23.768 -11.200 1.00 39.12 106 GLU A C 1
ATOM 835 O O . GLU A 1 106 ? -2.521 -23.454 -10.600 1.00 39.12 106 GLU A O 1
ATOM 840 N N . ASN A 1 107 ? -4.375 -24.725 -10.819 1.00 44.47 107 ASN A N 1
ATOM 841 C CA . ASN A 1 107 ? -4.329 -25.637 -9.704 1.00 44.47 107 ASN A CA 1
ATOM 842 C C . ASN A 1 107 ? -3.342 -26.769 -10.028 1.00 44.47 107 ASN A C 1
ATOM 844 O O . ASN A 1 107 ? -3.317 -27.231 -11.164 1.00 44.47 107 ASN A O 1
ATOM 848 N N . SER A 1 108 ? -2.581 -27.266 -9.053 1.00 41.19 108 SER A N 1
ATOM 849 C CA . SER A 1 108 ? -1.968 -28.604 -9.123 1.00 41.19 108 SER A CA 1
ATOM 850 C C . SER A 1 108 ? -1.630 -29.103 -7.718 1.00 41.19 108 SER A C 1
ATOM 852 O O . SER A 1 108 ? -0.486 -29.074 -7.269 1.00 41.19 108 SER A O 1
ATOM 854 N N . GLY A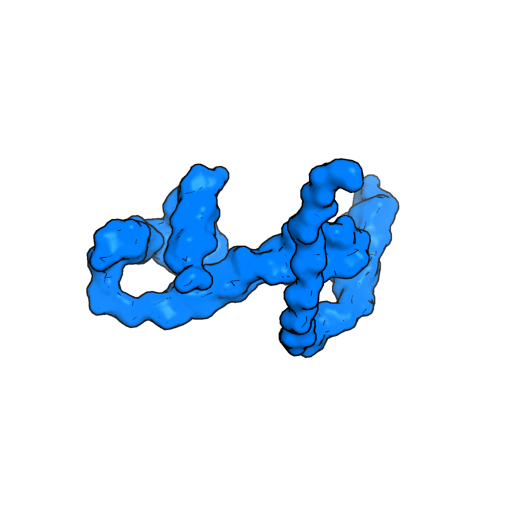 1 109 ? -2.668 -29.551 -7.010 1.00 41.59 109 GLY A N 1
ATOM 855 C CA . GLY A 1 109 ? -2.541 -30.682 -6.095 1.00 41.59 109 GLY A CA 1
ATOM 856 C C . GLY A 1 109 ? -2.582 -32.000 -6.882 1.00 41.59 109 GLY A C 1
ATOM 857 O O . GLY A 1 109 ? -3.259 -32.084 -7.903 1.00 41.59 109 GLY A O 1
ATOM 858 N N . GLY A 1 110 ? -1.864 -33.015 -6.396 1.00 38.31 110 GLY A N 1
ATOM 859 C CA . GLY A 1 110 ? -1.827 -34.377 -6.947 1.00 38.31 110 GLY A CA 1
ATOM 860 C C . GLY A 1 110 ? -0.433 -34.991 -6.773 1.00 38.31 110 GLY A C 1
ATOM 861 O O . GLY A 1 110 ? 0.405 -34.881 -7.653 1.00 38.31 110 GLY A O 1
ATOM 862 N N . SER A 1 111 ? -0.026 -35.395 -5.568 1.00 48.06 111 SER A N 1
ATOM 863 C CA . SER A 1 111 ? -0.335 -36.697 -4.942 1.00 48.06 111 SER A CA 1
ATOM 864 C C . SER A 1 111 ? 0.204 -37.905 -5.722 1.00 48.06 111 SER A C 1
ATOM 866 O O . SER A 1 111 ? -0.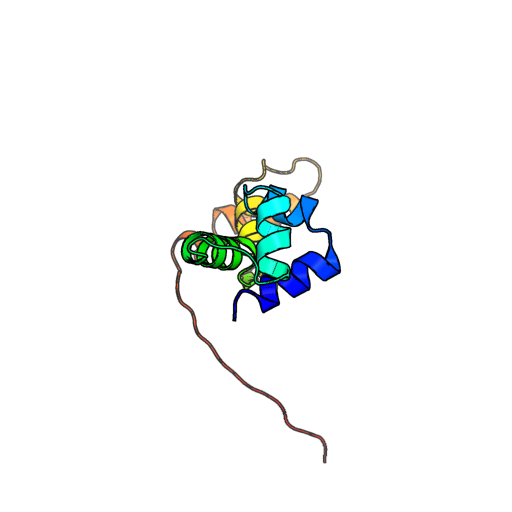483 -38.497 -6.539 1.00 48.06 111 SER A O 1
ATOM 868 N N . LYS A 1 112 ? 1.457 -38.249 -5.409 1.00 40.09 112 LYS A N 1
ATOM 869 C CA . LYS A 1 112 ? 1.990 -39.590 -5.104 1.00 40.09 112 LYS A CA 1
ATOM 870 C C . LYS A 1 112 ? 1.046 -40.792 -5.349 1.00 40.09 112 LYS A C 1
ATOM 872 O O . LYS A 1 112 ? 0.099 -40.966 -4.581 1.00 40.09 112 LYS A O 1
ATOM 877 N N . SER A 1 113 ? 1.400 -41.680 -6.284 1.00 53.31 113 SER A N 1
ATOM 878 C CA . SER A 1 113 ? 1.464 -43.157 -6.142 1.00 53.31 113 SER A CA 1
ATOM 879 C C . SER A 1 113 ? 2.017 -43.787 -7.413 1.00 53.31 113 SER A C 1
ATOM 881 O O . SER A 1 113 ? 1.572 -43.368 -8.501 1.00 53.31 113 SER A O 1
#

Solvent-accessible surface area (backbone atoms only — not comparable to full-atom values): 7024 Å² total; per-residue (Å²): 141,44,68,60,61,52,50,54,48,36,72,76,63,35,53,60,59,54,12,61,74,66,72,47,57,42,66,57,49,52,26,50,77,68,72,65,50,91,64,86,55,64,70,55,44,50,45,46,46,55,42,63,30,73,40,76,38,84,8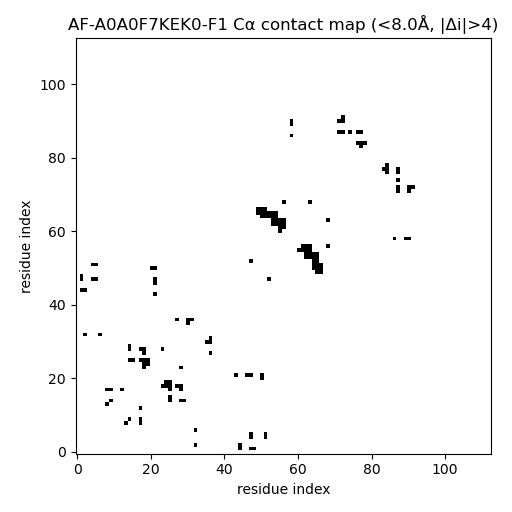8,77,74,43,76,40,32,40,41,54,53,52,47,57,56,70,50,76,85,51,87,90,40,74,68,55,35,53,49,42,54,47,49,76,65,42,70,71,80,74,56,77,83,84,89,73,89,79,86,84,86,82,81,90,132

Secondary structure (DSSP, 8-state):
--HHHHHHHHHHS-HHHHHHHHTS-HHHHHHHHTT---S--HHHHHHHHHHH-EEE-TTTSSEEEHHHHHHHHHSPPPSS-HHHHHHHHHHHT-GGGT---------------